Protein AF-A0A4Y2H1H8-F1 (afdb_monomer)

InterPro domains:
  IPR001584 Integrase, catalytic core [PS50994] (1-83)
  IPR012337 Ribonuclease H-like superfamily [SSF53098] (6-80)
  IPR036397 Ribonuclease H superfamily [G3DSA:3.30.420.10] (1-83)

Mean predicted aligned error: 9.68 Å

pLDDT: mean 73.78, std 13.63, range [43.75, 92.06]

Foldseek 3Di:
DDDPLLVVVLVCCCVPPCVPPNQALEDADAPPPSCVDPVVVVSCVVSNRPHDDPPHDPVVVVVVVVVVVVVVVVVVVVVVPPD

Sequence (83 aa):
MVDQEATTRTQAFLQEWVSRFGVPEVITTDRGTNFQSHLFHNLANLLGTYKNRITAYNPKENDMIERAHRQIKAALMAHCTAD

Secondary structure (DSSP, 8-state):
--SHHHHHHHHHIIIIIIHHH---S-----S-TTTSSHHHHHHHHHTT-------S--HHHHHHHHHHHHHHHHHHHHHHS--

Nearest PDB structures (foldseek):
  1czb-assembly1_A-2  TM=7.825E-01  e=7.831E-02  Avian sarcoma virus
  5ejk-assembly1_D  TM=7.704E-01  e=1.024E-01  Rous sarcoma virus - Prague C
  3o4n-assembly1_B  TM=7.112E-01  e=9.579E-02  Rous sarcoma virus
  3o4n-assembly1_A  TM=7.815E-01  e=1.875E-01  Rous sarcoma virus
  1cxq-assembly1_A-2  TM=6.509E-01  e=3.000E-01  Avian sarcoma virus

Solvent-accessible surface area (backbone atoms only — not comparable to full-atom values): 5028 Å² total; per-residue (Å²): 140,77,62,64,69,32,51,52,50,48,49,49,44,47,67,61,42,34,70,72,75,44,79,58,62,63,75,83,70,71,89,50,70,51,69,66,28,70,65,44,50,51,48,38,58,73,70,64,30,48,77,72,58,85,56,77,80,50,66,71,62,50,50,52,53,52,51,51,53,51,51,53,50,51,54,52,49,65,66,67,67,76,120

Organism: Araneus ventricosus (NCBI:txid182803)

Radius of gyration: 15.29 Å; Cα contacts (8 Å, |Δi|>4): 53; chains: 1; bounding box: 32×29×40 Å

Structure (mmCIF, N/CA/C/O backbone):
data_AF-A0A4Y2H1H8-F1
#
_entry.id   AF-A0A4Y2H1H8-F1
#
loop_
_atom_site.group_PDB
_atom_site.id
_atom_site.type_symbol
_atom_site.label_atom_id
_atom_site.label_alt_id
_atom_site.label_comp_id
_atom_site.label_asym_id
_atom_site.label_entity_id
_atom_site.label_seq_id
_atom_site.pdbx_PDB_ins_code
_atom_site.Cartn_x
_atom_site.Cartn_y
_atom_site.Cartn_z
_atom_site.occupancy
_atom_site.B_iso_or_equiv
_atom_site.auth_seq_id
_atom_site.auth_comp_id
_atom_site.auth_asym_id
_atom_site.auth_atom_id
_atom_site.pdbx_PDB_model_num
ATOM 1 N N . MET A 1 1 ? 13.693 9.858 14.341 1.00 44.22 1 MET A N 1
ATOM 2 C CA . MET A 1 1 ? 13.206 10.295 13.017 1.00 44.22 1 MET A CA 1
ATOM 3 C C . MET A 1 1 ? 11.916 9.532 12.759 1.00 44.22 1 MET A C 1
ATOM 5 O O . MET A 1 1 ? 11.979 8.354 12.446 1.00 44.22 1 MET A O 1
ATOM 9 N N . VAL A 1 2 ? 10.779 10.130 13.118 1.00 49.53 2 VAL A N 1
ATOM 10 C CA . VAL A 1 2 ? 9.492 9.445 13.350 1.00 49.53 2 VAL A CA 1
ATOM 11 C C . VAL A 1 2 ? 8.502 9.810 12.231 1.00 49.53 2 VAL A C 1
ATOM 13 O O . VAL A 1 2 ? 8.456 10.961 11.811 1.00 49.53 2 VAL A O 1
ATOM 16 N N . ASP A 1 3 ? 7.765 8.811 11.741 1.00 56.81 3 ASP A N 1
ATOM 17 C CA . ASP A 1 3 ? 6.507 8.853 10.962 1.00 56.81 3 ASP A CA 1
ATOM 18 C C . ASP A 1 3 ? 6.376 9.587 9.612 1.00 56.81 3 ASP A C 1
ATOM 20 O O . ASP A 1 3 ? 5.371 9.371 8.930 1.00 56.81 3 ASP A O 1
ATOM 24 N N . GLN A 1 4 ? 7.340 10.394 9.152 1.00 59.78 4 GLN A N 1
ATOM 25 C CA . GLN A 1 4 ? 7.173 11.142 7.887 1.00 59.78 4 GLN A CA 1
ATOM 26 C C . GLN A 1 4 ? 6.903 10.215 6.679 1.00 59.78 4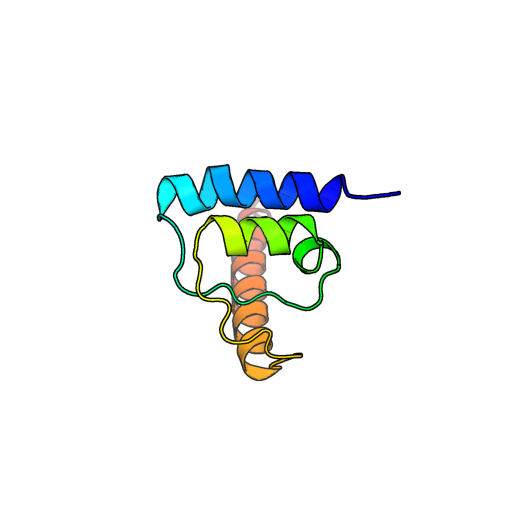 GLN A C 1
ATOM 28 O O . GLN A 1 4 ? 6.049 10.487 5.830 1.00 59.78 4 GLN A O 1
ATOM 33 N N . GLU A 1 5 ? 7.604 9.082 6.620 1.00 71.50 5 GLU A N 1
ATOM 34 C CA . GLU A 1 5 ? 7.510 8.123 5.514 1.00 71.50 5 GLU A CA 1
ATOM 35 C C . GLU A 1 5 ? 6.219 7.279 5.575 1.00 71.50 5 GLU A C 1
ATOM 37 O O . GLU A 1 5 ? 5.609 6.987 4.544 1.00 71.50 5 GLU A O 1
ATOM 42 N N . ALA A 1 6 ? 5.759 6.939 6.783 1.00 70.56 6 ALA A N 1
ATOM 43 C CA . ALA A 1 6 ? 4.496 6.241 7.016 1.00 70.56 6 ALA A CA 1
ATOM 44 C C . ALA A 1 6 ? 3.285 7.126 6.682 1.00 70.56 6 ALA A C 1
ATOM 46 O O . ALA A 1 6 ? 2.339 6.665 6.038 1.00 70.56 6 ALA A O 1
ATOM 47 N N . THR A 1 7 ? 3.343 8.412 7.041 1.00 75.69 7 THR A N 1
ATOM 48 C CA . THR A 1 7 ? 2.311 9.406 6.703 1.00 75.69 7 THR A CA 1
ATOM 49 C C . THR A 1 7 ? 2.176 9.575 5.198 1.00 75.69 7 THR A C 1
ATOM 51 O O . THR A 1 7 ? 1.073 9.466 4.662 1.00 75.69 7 THR A O 1
ATOM 54 N N . THR A 1 8 ? 3.306 9.725 4.505 1.00 82.12 8 THR A N 1
ATOM 55 C CA . THR A 1 8 ? 3.335 9.858 3.042 1.00 82.12 8 THR A CA 1
ATOM 56 C C . THR A 1 8 ? 2.726 8.630 2.358 1.00 82.12 8 THR A C 1
ATOM 58 O O . THR A 1 8 ? 1.888 8.768 1.469 1.00 82.12 8 THR A O 1
ATOM 61 N N . ARG A 1 9 ? 3.075 7.411 2.802 1.00 77.88 9 ARG A N 1
ATOM 62 C CA . ARG A 1 9 ? 2.496 6.175 2.242 1.00 77.88 9 ARG A CA 1
ATOM 63 C C . ARG A 1 9 ? 1.004 6.025 2.528 1.00 77.88 9 ARG A C 1
ATOM 65 O O . ARG A 1 9 ? 0.263 5.594 1.653 1.00 77.88 9 ARG A O 1
ATOM 72 N N . THR A 1 10 ? 0.565 6.393 3.728 1.00 80.69 10 THR A N 1
ATOM 73 C CA . THR A 1 10 ? -0.850 6.360 4.132 1.00 80.69 10 THR A CA 1
ATOM 74 C C . THR A 1 10 ? -1.683 7.321 3.276 1.00 80.69 10 THR A C 1
ATOM 76 O O . THR A 1 10 ? -2.741 6.943 2.775 1.00 80.69 10 THR A O 1
ATOM 7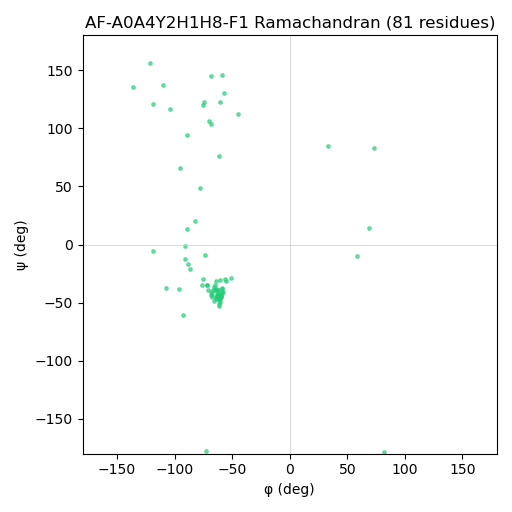9 N N . GLN A 1 11 ? -1.184 8.539 3.042 1.00 83.38 11 GLN A N 1
ATOM 80 C CA . GLN A 1 11 ? -1.830 9.511 2.156 1.00 83.38 11 GLN A CA 1
ATOM 81 C C . GLN A 1 11 ? -1.871 9.028 0.709 1.00 83.38 11 GLN A C 1
ATOM 83 O O . GLN A 1 11 ? -2.935 9.074 0.098 1.00 83.38 11 GLN A O 1
ATOM 88 N N . ALA A 1 12 ? -0.757 8.515 0.181 1.00 86.00 12 ALA A N 1
ATOM 89 C CA . ALA A 1 12 ? -0.716 7.969 -1.172 1.00 86.00 12 ALA A CA 1
ATOM 90 C C . ALA A 1 12 ? -1.707 6.807 -1.340 1.00 86.00 12 ALA A C 1
ATOM 92 O O . ALA A 1 12 ? -2.434 6.752 -2.324 1.00 86.00 12 ALA A O 1
ATOM 93 N N . PHE A 1 13 ? -1.807 5.913 -0.354 1.00 83.50 13 PHE A N 1
ATOM 94 C CA . PHE A 1 13 ? -2.776 4.820 -0.386 1.00 83.50 13 PHE A CA 1
ATOM 95 C C . PHE A 1 13 ? -4.224 5.329 -0.462 1.00 83.50 13 PHE A C 1
ATOM 97 O O . PHE A 1 13 ? -5.010 4.846 -1.275 1.00 83.50 13 PHE A O 1
ATOM 104 N N . LEU A 1 14 ? -4.578 6.344 0.328 1.00 84.56 14 LEU A N 1
ATOM 105 C CA . LEU A 1 14 ? -5.909 6.949 0.267 1.00 84.56 14 LEU A CA 1
ATOM 106 C C . LEU A 1 14 ? -6.180 7.656 -1.066 1.00 84.56 14 LEU A C 1
ATOM 108 O O . LEU A 1 14 ? -7.233 7.460 -1.672 1.00 84.56 14 LEU A O 1
ATOM 112 N N . GLN A 1 15 ? -5.236 8.485 -1.509 1.00 87.69 15 GLN A N 1
ATOM 113 C CA . GLN A 1 15 ? -5.405 9.353 -2.672 1.00 87.69 15 GLN A CA 1
ATOM 114 C C . GLN A 1 15 ? -5.323 8.605 -3.995 1.00 87.69 15 GLN A C 1
ATOM 116 O O . GLN A 1 15 ? -5.970 9.027 -4.947 1.00 87.69 15 GLN A O 1
ATOM 121 N N . GLU A 1 16 ? -4.567 7.512 -4.060 1.00 88.50 16 GLU A N 1
ATOM 122 C CA . GLU A 1 16 ? -4.335 6.782 -5.305 1.00 88.50 16 GLU A CA 1
ATOM 123 C C . GLU A 1 16 ? -5.071 5.451 -5.362 1.00 88.50 16 GLU A C 1
ATOM 125 O O . GLU A 1 16 ? -5.551 5.078 -6.426 1.00 88.50 16 GLU A O 1
ATOM 130 N N . TRP A 1 17 ? -5.183 4.717 -4.253 1.00 87.88 17 TRP A N 1
ATOM 131 C CA . TRP A 1 17 ? -5.861 3.422 -4.273 1.00 87.88 17 TRP A CA 1
ATOM 132 C C . TRP A 1 17 ? -7.335 3.557 -3.917 1.00 87.88 17 TRP A C 1
ATOM 134 O O . TRP A 1 17 ? -8.199 3.235 -4.730 1.00 87.88 17 TRP A O 1
ATOM 144 N N . VAL A 1 18 ? -7.629 4.056 -2.712 1.00 86.44 18 VAL A N 1
ATOM 145 C CA . VAL A 1 18 ? -9.004 4.086 -2.189 1.00 86.44 18 VAL A CA 1
ATOM 146 C C . VAL A 1 18 ? -9.907 4.978 -3.037 1.00 86.44 18 VAL A C 1
ATOM 148 O O . VAL A 1 18 ? -11.047 4.611 -3.308 1.00 86.44 18 VAL A O 1
ATOM 151 N N . SER A 1 19 ? -9.393 6.109 -3.519 1.00 90.00 19 SER A N 1
ATOM 152 C CA . SER A 1 19 ? -10.136 7.007 -4.411 1.00 90.00 19 SER A CA 1
ATOM 153 C C . SER A 1 19 ? -10.486 6.376 -5.770 1.00 90.00 19 SER A C 1
ATOM 155 O O . SER A 1 19 ? -11.518 6.715 -6.345 1.00 90.00 19 SER A O 1
ATOM 157 N N . ARG A 1 20 ? -9.640 5.473 -6.291 1.00 92.06 20 ARG A N 1
ATOM 158 C CA . ARG A 1 20 ? -9.766 4.900 -7.642 1.00 92.06 20 ARG A CA 1
ATOM 159 C C . ARG A 1 20 ? -10.486 3.557 -7.653 1.00 92.06 20 ARG A C 1
ATOM 161 O O . ARG A 1 20 ? -11.242 3.279 -8.578 1.00 92.06 20 ARG A O 1
ATOM 168 N N . PHE A 1 21 ? -10.233 2.726 -6.647 1.00 87.19 21 PHE A N 1
ATOM 169 C CA . PHE A 1 21 ? -10.674 1.330 -6.598 1.00 87.19 21 PHE A CA 1
ATOM 170 C C . PHE A 1 21 ? -11.599 1.031 -5.413 1.00 87.19 21 PHE A C 1
ATOM 172 O O . PHE A 1 21 ? -12.129 -0.074 -5.318 1.00 87.19 21 PHE A O 1
ATOM 179 N N . GLY A 1 22 ? -11.812 2.002 -4.521 1.00 86.69 22 GLY A N 1
ATOM 180 C CA . GLY A 1 22 ? -12.556 1.812 -3.283 1.00 86.69 22 GLY A CA 1
ATOM 181 C C . GLY A 1 22 ? -11.713 1.194 -2.167 1.00 86.69 22 GLY A C 1
ATOM 182 O O . GLY A 1 22 ? -10.510 0.949 -2.297 1.00 86.69 22 GLY A O 1
ATOM 183 N N . VAL A 1 23 ? -12.356 0.972 -1.022 1.00 85.62 23 VAL A N 1
ATOM 184 C CA . VAL A 1 23 ? -11.710 0.369 0.145 1.00 85.62 23 VAL A CA 1
ATOM 185 C C . VAL A 1 23 ? -11.516 -1.129 -0.101 1.00 85.62 23 VAL A C 1
ATOM 187 O O . VAL A 1 23 ? -12.501 -1.827 -0.340 1.00 85.62 23 VAL A O 1
ATOM 190 N N . PRO A 1 24 ? -10.281 -1.655 -0.029 1.00 81.38 24 PRO A N 1
ATOM 191 C CA . PRO A 1 24 ? -10.071 -3.089 -0.136 1.00 81.38 24 PRO A CA 1
ATOM 192 C C . PRO A 1 24 ? -10.640 -3.811 1.088 1.00 81.38 24 PRO A C 1
ATOM 194 O O . PRO A 1 24 ? -10.554 -3.319 2.215 1.00 81.38 24 PRO A O 1
ATOM 197 N N . GLU A 1 25 ? -11.168 -5.011 0.863 1.00 79.00 25 GLU A N 1
ATOM 198 C CA . GLU A 1 25 ? -11.666 -5.883 1.929 1.00 79.00 25 GLU A CA 1
ATOM 199 C C . GLU A 1 25 ? -10.519 -6.472 2.764 1.00 79.00 25 GLU A C 1
ATOM 201 O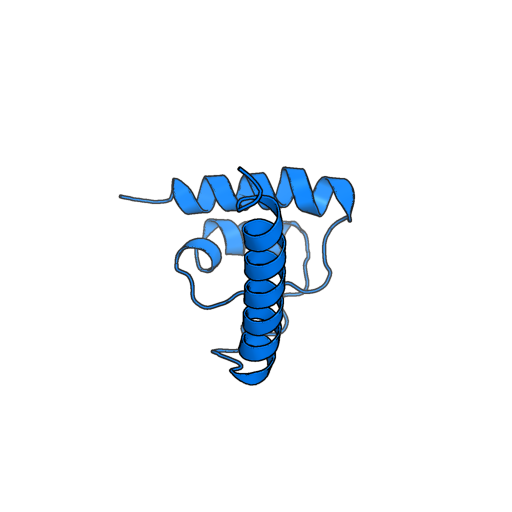 O . GLU A 1 25 ? -10.651 -6.597 3.978 1.00 79.00 25 GLU A O 1
ATOM 206 N N . VAL A 1 26 ? -9.374 -6.767 2.135 1.00 76.56 26 VAL A N 1
ATOM 207 C CA . VAL A 1 26 ? -8.171 -7.324 2.776 1.00 76.56 26 VAL A CA 1
ATOM 208 C C . VAL A 1 26 ? -6.928 -6.601 2.257 1.00 76.56 26 VAL A C 1
ATOM 210 O O . VAL A 1 26 ? -6.781 -6.391 1.054 1.00 76.56 26 VAL A O 1
ATOM 213 N N . ILE A 1 27 ? -6.010 -6.244 3.160 1.00 76.12 27 ILE A N 1
ATOM 214 C CA . ILE A 1 27 ? -4.694 -5.684 2.820 1.00 76.12 27 ILE A CA 1
ATOM 215 C C . ILE A 1 27 ? -3.609 -6.628 3.341 1.00 76.12 27 ILE A C 1
ATOM 217 O O . ILE A 1 27 ? -3.499 -6.845 4.549 1.00 76.12 27 ILE A O 1
ATOM 221 N N . THR A 1 28 ? -2.770 -7.126 2.433 1.00 73.62 28 THR A N 1
ATOM 222 C CA . THR A 1 28 ? -1.585 -7.930 2.757 1.00 73.62 28 THR A CA 1
ATOM 223 C C . THR A 1 28 ? -0.337 -7.069 2.591 1.00 73.62 28 THR A C 1
ATOM 225 O O . THR A 1 28 ? -0.039 -6.624 1.485 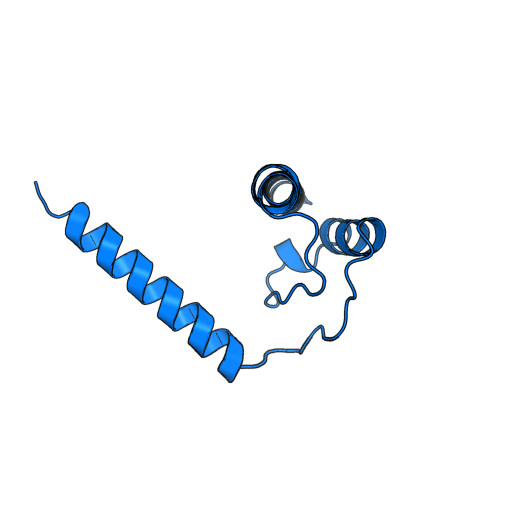1.00 73.62 28 THR A O 1
ATOM 228 N N . THR A 1 29 ? 0.402 -6.828 3.676 1.00 71.94 29 THR A N 1
ATOM 229 C CA . THR A 1 29 ? 1.678 -6.092 3.647 1.00 71.94 29 THR A CA 1
ATOM 230 C C . THR A 1 29 ? 2.815 -6.946 4.194 1.00 71.94 29 THR A C 1
ATOM 232 O O . THR A 1 29 ? 2.600 -7.856 4.998 1.00 71.94 29 THR A O 1
ATOM 235 N N . ASP A 1 30 ? 4.044 -6.627 3.800 1.00 68.56 30 ASP A N 1
ATOM 236 C CA . ASP A 1 30 ? 5.237 -7.182 4.434 1.00 68.56 30 ASP A CA 1
ATOM 237 C C . ASP A 1 30 ? 5.470 -6.581 5.840 1.00 68.56 30 ASP A C 1
ATOM 239 O O . ASP A 1 30 ? 4.679 -5.784 6.360 1.00 68.56 30 ASP A O 1
ATOM 243 N N . ARG A 1 31 ? 6.565 -6.991 6.497 1.00 61.28 31 ARG A N 1
ATOM 244 C CA . ARG A 1 31 ? 6.997 -6.428 7.788 1.00 61.28 31 ARG A CA 1
ATOM 245 C C . ARG A 1 31 ? 7.783 -5.118 7.655 1.00 61.28 31 ARG A C 1
ATOM 247 O O . ARG A 1 31 ? 8.497 -4.747 8.584 1.00 61.28 31 ARG A O 1
ATOM 254 N N . GLY A 1 32 ? 7.662 -4.408 6.535 1.00 63.53 32 GLY A N 1
ATOM 255 C CA . GLY A 1 32 ? 8.244 -3.085 6.382 1.00 63.53 32 GLY A CA 1
ATOM 256 C C . GLY A 1 32 ? 7.727 -2.148 7.473 1.00 63.53 32 GLY A C 1
ATOM 257 O O . GLY A 1 32 ? 6.521 -2.032 7.694 1.00 63.53 32 GLY A O 1
ATOM 258 N N . THR A 1 33 ? 8.641 -1.453 8.151 1.00 62.19 33 THR A N 1
ATOM 259 C CA . THR A 1 33 ? 8.351 -0.509 9.250 1.00 62.19 33 THR A CA 1
ATOM 260 C C . THR A 1 33 ? 7.279 0.521 8.890 1.00 62.19 33 THR A C 1
ATOM 262 O O . THR A 1 33 ? 6.505 0.951 9.740 1.00 62.19 33 THR A O 1
ATOM 265 N N . ASN A 1 34 ? 7.178 0.859 7.609 1.00 65.06 34 ASN A N 1
ATOM 266 C CA . ASN A 1 34 ? 6.219 1.817 7.079 1.00 65.06 34 ASN A CA 1
ATOM 267 C C . ASN A 1 34 ? 4.766 1.307 7.064 1.00 65.06 34 ASN A C 1
ATOM 269 O O . ASN A 1 34 ? 3.848 2.079 7.347 1.00 65.06 34 ASN A O 1
ATOM 273 N N . PHE A 1 35 ? 4.556 0.012 6.813 1.00 60.75 35 PHE A N 1
ATOM 274 C CA . PHE A 1 35 ? 3.233 -0.631 6.822 1.00 60.75 35 PHE A CA 1
ATOM 275 C C . PHE A 1 35 ? 2.855 -1.204 8.195 1.00 60.75 35 PHE A C 1
ATOM 277 O O . PHE A 1 35 ? 1.694 -1.522 8.444 1.00 60.75 35 PHE A O 1
ATOM 284 N N . GLN A 1 36 ? 3.826 -1.291 9.109 1.00 61.81 36 GLN A N 1
ATOM 285 C CA . GLN A 1 36 ? 3.612 -1.643 10.515 1.00 61.81 36 GLN A CA 1
ATOM 286 C C . GLN A 1 36 ? 3.379 -0.436 11.430 1.00 61.81 36 GLN A C 1
ATOM 288 O O . GLN A 1 36 ? 3.165 -0.616 12.629 1.00 61.81 36 GLN A O 1
ATOM 293 N N . SER A 1 37 ? 3.418 0.784 10.893 1.00 70.38 37 SER A N 1
ATOM 294 C CA . SER A 1 37 ? 3.174 1.993 11.675 1.00 70.38 37 SER A CA 1
ATOM 295 C C . SER A 1 37 ? 1.783 1.970 12.321 1.00 70.38 37 SER A C 1
ATOM 297 O O . SER A 1 37 ? 0.801 1.486 11.745 1.00 70.38 37 SER A O 1
ATOM 299 N N . HIS A 1 38 ? 1.683 2.543 13.523 1.00 7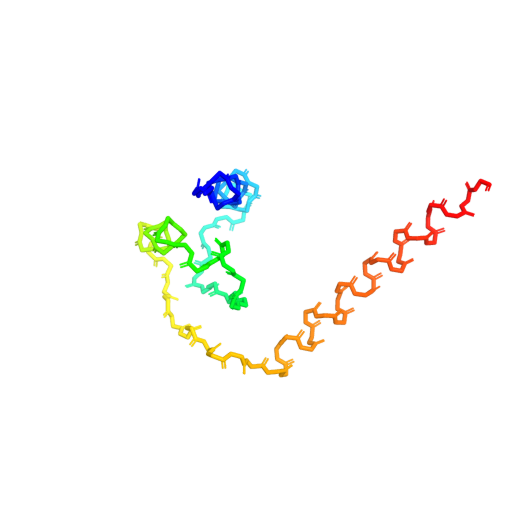3.00 38 HIS A N 1
ATOM 300 C CA . HIS A 1 38 ? 0.395 2.744 14.191 1.00 73.00 38 HIS A CA 1
ATOM 301 C C . HIS A 1 38 ? -0.582 3.533 13.310 1.00 73.00 38 HIS A C 1
ATOM 303 O O . HIS A 1 38 ? -1.783 3.275 13.340 1.00 73.00 38 HIS A O 1
ATOM 309 N N . LEU A 1 39 ? -0.065 4.436 12.473 1.00 77.19 39 LEU A N 1
ATOM 310 C CA . LEU A 1 39 ? -0.850 5.202 11.518 1.00 77.19 39 LEU A CA 1
ATOM 311 C C . LEU A 1 39 ? -1.560 4.309 10.492 1.00 77.19 39 LEU A C 1
ATOM 313 O O . LEU A 1 39 ? -2.781 4.381 10.359 1.00 77.19 39 LEU A O 1
ATOM 317 N N . PHE A 1 40 ? -0.822 3.429 9.812 1.00 75.75 40 PHE A N 1
ATOM 318 C CA . PHE A 1 40 ? -1.408 2.523 8.822 1.00 75.75 40 PHE A CA 1
ATOM 319 C C . PHE A 1 40 ? -2.377 1.532 9.481 1.00 75.75 40 PHE A C 1
ATOM 321 O O . PHE A 1 40 ? -3.431 1.204 8.934 1.00 75.75 40 PHE A O 1
ATOM 328 N N . HIS A 1 41 ? -2.060 1.107 10.709 1.00 76.44 41 HIS A N 1
ATOM 329 C CA . HIS A 1 41 ? -2.946 0.263 11.500 1.00 76.44 41 HIS A CA 1
ATOM 330 C C . HIS A 1 41 ? -4.291 0.946 11.783 1.00 76.44 41 HIS A C 1
ATOM 332 O O . HIS A 1 41 ? -5.336 0.332 11.561 1.00 76.44 41 HIS A O 1
ATOM 338 N N . ASN A 1 42 ? -4.260 2.191 12.261 1.00 79.69 42 ASN A N 1
ATOM 339 C CA . ASN A 1 42 ? -5.455 2.968 12.583 1.00 79.69 42 ASN A CA 1
ATOM 340 C C . ASN A 1 42 ? -6.272 3.285 11.329 1.00 79.69 42 ASN A C 1
ATOM 342 O O . ASN A 1 42 ? -7.499 3.228 11.379 1.00 79.69 42 ASN A O 1
ATOM 346 N N . LEU A 1 43 ? -5.604 3.546 10.201 1.00 80.00 43 LEU A N 1
ATOM 347 C CA . LEU A 1 43 ? -6.276 3.753 8.925 1.00 80.00 43 LEU A CA 1
ATOM 348 C C . LEU A 1 43 ? -7.070 2.515 8.496 1.00 80.00 43 LEU A C 1
ATOM 350 O O . LEU A 1 43 ? -8.252 2.630 8.185 1.00 80.00 43 LEU A O 1
ATOM 354 N N . ALA A 1 44 ? -6.445 1.336 8.497 1.00 77.44 44 ALA A N 1
ATOM 355 C CA . ALA A 1 44 ? -7.118 0.101 8.094 1.00 77.44 44 ALA A CA 1
ATOM 356 C C . ALA A 1 44 ? -8.357 -0.187 8.962 1.00 77.44 44 ALA A C 1
ATOM 358 O O . ALA A 1 44 ? -9.385 -0.617 8.444 1.00 77.44 44 ALA A O 1
ATOM 359 N N . ASN A 1 45 ? -8.281 0.116 10.264 1.00 79.50 45 ASN A N 1
ATOM 360 C CA . ASN A 1 45 ? -9.420 -0.011 11.173 1.00 79.50 45 ASN A CA 1
ATOM 361 C C . ASN A 1 45 ? -10.534 0.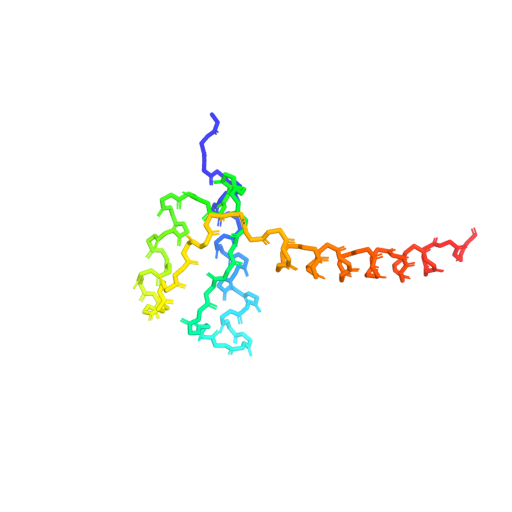999 10.842 1.00 79.50 45 ASN A C 1
ATOM 363 O O . ASN A 1 45 ? -11.702 0.622 10.835 1.00 79.50 45 ASN A O 1
ATOM 367 N N . LEU A 1 46 ? -10.188 2.259 10.546 1.00 79.94 46 LEU A N 1
ATOM 368 C CA . LEU A 1 46 ? -11.157 3.2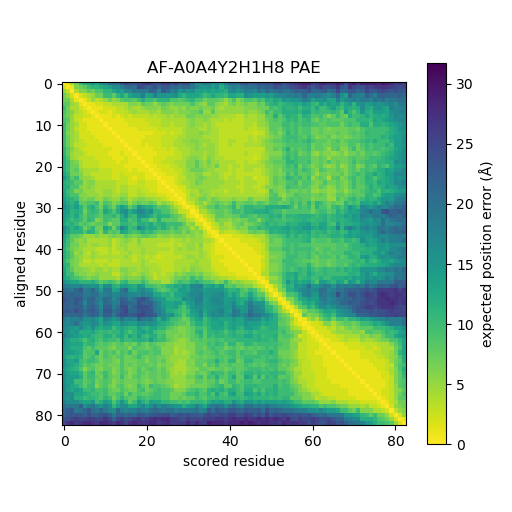99 10.174 1.00 79.94 46 LEU A CA 1
ATOM 369 C C . LEU A 1 46 ? -11.902 2.954 8.881 1.00 79.94 46 LEU A C 1
ATOM 371 O O . LEU A 1 46 ? -13.100 3.197 8.775 1.00 79.94 46 LEU A O 1
ATOM 375 N N . LEU A 1 47 ? -11.195 2.385 7.907 1.00 79.88 47 LEU A N 1
ATOM 376 C CA . LEU A 1 47 ? -11.775 1.995 6.625 1.00 79.88 47 LEU A CA 1
ATOM 377 C C . LEU A 1 47 ? -12.661 0.742 6.728 1.00 79.88 47 LEU A C 1
ATOM 379 O O . LEU A 1 47 ? -13.346 0.406 5.769 1.00 79.88 47 LEU A O 1
ATOM 383 N N . GLY A 1 48 ? -12.666 0.047 7.870 1.00 74.06 48 GLY A N 1
ATOM 384 C CA . GLY A 1 48 ? -13.413 -1.201 8.034 1.00 74.06 48 GLY A CA 1
ATOM 385 C C . GLY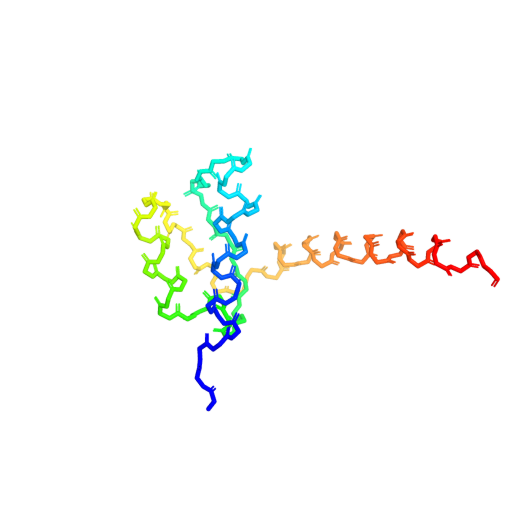 A 1 48 ? -12.845 -2.358 7.207 1.00 74.06 48 GLY A C 1
ATOM 386 O O . GLY A 1 48 ? -13.508 -3.380 7.049 1.00 74.06 48 GLY A O 1
ATOM 387 N N . THR A 1 49 ? -11.623 -2.214 6.687 1.00 73.69 49 THR A N 1
ATOM 388 C CA . THR A 1 49 ? -10.911 -3.283 5.990 1.00 73.69 49 THR A CA 1
ATOM 389 C C . THR A 1 49 ? -10.710 -4.444 6.956 1.00 73.69 49 THR A C 1
ATOM 391 O O . THR A 1 49 ? -10.110 -4.290 8.027 1.00 73.69 49 THR A O 1
ATOM 394 N N . TYR A 1 50 ? -11.209 -5.623 6.586 1.00 58.31 50 TYR A N 1
ATOM 395 C CA . TYR A 1 50 ? -11.112 -6.808 7.415 1.00 58.31 50 TYR A CA 1
ATOM 396 C C . TYR A 1 50 ? -9.655 -7.262 7.451 1.00 58.31 50 TYR A C 1
ATOM 398 O O . TYR A 1 50 ? -9.081 -7.797 6.503 1.00 58.31 50 TYR A O 1
ATOM 406 N N . LYS A 1 51 ? -9.031 -7.015 8.598 1.00 56.94 51 LYS A N 1
ATOM 407 C CA . LYS A 1 51 ? -7.628 -7.305 8.874 1.00 56.94 51 LYS A CA 1
ATOM 408 C C . LYS A 1 51 ? -7.426 -8.789 9.173 1.00 56.94 51 LYS A C 1
ATOM 410 O O . LYS A 1 51 ? -6.823 -9.154 10.180 1.00 56.94 51 LYS A O 1
ATOM 415 N N . ASN A 1 52 ? -7.969 -9.668 8.335 1.00 44.75 52 ASN A N 1
ATOM 416 C CA . ASN A 1 52 ? -7.655 -11.078 8.454 1.00 44.75 52 ASN A CA 1
ATOM 417 C C . ASN A 1 52 ? -6.252 -11.270 7.901 1.00 44.75 52 ASN A C 1
ATOM 419 O O . ASN A 1 52 ? -5.998 -11.003 6.731 1.00 44.75 52 ASN A O 1
ATOM 423 N N . ARG A 1 53 ? -5.358 -11.761 8.756 1.00 45.94 53 ARG A N 1
ATOM 424 C CA . ARG A 1 53 ? -3.986 -12.130 8.411 1.00 45.94 53 ARG A CA 1
ATOM 425 C C . ARG A 1 53 ? -3.036 -10.952 8.157 1.00 45.94 53 ARG A C 1
ATOM 427 O O . ARG A 1 53 ? -2.564 -10.687 7.058 1.00 45.94 53 ARG A O 1
ATOM 434 N N . ILE A 1 54 ? -2.519 -10.432 9.268 1.00 49.16 54 ILE A N 1
ATOM 435 C CA . ILE A 1 54 ? -1.067 -10.239 9.381 1.00 49.16 54 ILE A CA 1
ATOM 436 C C . ILE A 1 54 ? -0.449 -11.644 9.275 1.00 49.16 54 ILE A C 1
ATOM 438 O O . ILE A 1 54 ? -0.119 -12.262 10.288 1.00 49.16 54 ILE A O 1
ATOM 442 N N . THR A 1 55 ? -0.370 -12.230 8.076 1.00 43.75 55 THR A N 1
ATOM 443 C CA . THR A 1 55 ? 0.432 -13.440 7.917 1.00 43.75 55 THR A CA 1
ATOM 444 C C . THR A 1 55 ? 1.865 -12.984 8.093 1.00 43.75 55 THR A C 1
ATOM 446 O O . THR A 1 55 ? 2.440 -12.320 7.235 1.00 43.75 55 THR A O 1
ATOM 449 N N . ALA A 1 56 ? 2.425 -13.279 9.263 1.00 46.19 56 ALA A N 1
ATOM 450 C CA . ALA A 1 56 ? 3.856 -13.265 9.469 1.00 46.19 56 ALA A CA 1
ATOM 451 C C . ALA A 1 56 ? 4.499 -13.967 8.271 1.00 46.19 56 ALA A C 1
ATOM 453 O O . ALA A 1 56 ? 4.250 -15.153 8.108 1.00 46.19 56 ALA A O 1
ATOM 454 N N . TYR A 1 57 ? 5.233 -13.215 7.442 1.00 50.94 57 TYR A N 1
ATOM 455 C CA . TYR A 1 57 ? 6.072 -13.708 6.348 1.00 50.94 57 TYR A CA 1
ATOM 456 C C . TYR A 1 57 ? 5.501 -14.969 5.673 1.00 50.94 57 TYR A C 1
ATOM 458 O O . TYR A 1 57 ? 5.856 -16.084 6.049 1.00 50.94 57 TYR A O 1
ATOM 466 N N . ASN A 1 58 ? 4.595 -14.809 4.700 1.00 61.22 58 ASN A N 1
ATOM 467 C CA . ASN A 1 58 ? 4.256 -15.913 3.803 1.00 61.22 58 ASN A CA 1
ATOM 468 C C . ASN A 1 58 ? 5.218 -15.872 2.604 1.00 61.22 58 ASN A C 1
ATOM 470 O O . ASN A 1 58 ? 4.944 -15.136 1.652 1.00 61.22 58 ASN A O 1
ATOM 474 N N . PRO A 1 59 ? 6.339 -16.624 2.621 1.00 64.44 59 PRO A N 1
ATOM 475 C CA . PRO A 1 59 ? 7.331 -16.558 1.554 1.00 64.44 59 PRO A CA 1
ATOM 476 C C . PRO A 1 59 ? 6.726 -16.844 0.178 1.00 64.44 59 PRO A C 1
ATOM 478 O O . PRO A 1 59 ? 7.145 -16.234 -0.789 1.00 64.44 59 PRO A O 1
ATOM 481 N N . LYS A 1 60 ? 5.666 -17.659 0.078 1.00 71.50 60 LYS A N 1
ATOM 482 C CA . LYS A 1 60 ? 5.008 -17.939 -1.210 1.00 71.50 60 LYS A CA 1
ATOM 483 C C . LYS A 1 60 ? 4.263 -16.739 -1.801 1.00 71.50 60 LYS A C 1
ATOM 485 O O . LYS A 1 60 ? 4.343 -16.508 -3.002 1.00 71.50 60 LYS A O 1
ATOM 490 N N . GLU A 1 61 ? 3.521 -15.994 -0.984 1.00 66.56 61 GLU A N 1
ATOM 491 C CA . GLU A 1 61 ? 2.816 -14.788 -1.451 1.00 66.56 61 GLU A CA 1
ATOM 492 C C . GLU A 1 61 ? 3.812 -13.666 -1.751 1.00 66.56 61 GLU A C 1
ATOM 494 O O . GLU A 1 61 ? 3.696 -12.987 -2.771 1.00 66.56 61 GLU A O 1
ATOM 499 N N . ASN A 1 62 ? 4.841 -13.529 -0.911 1.00 71.25 62 ASN A N 1
ATOM 500 C CA . ASN A 1 62 ? 5.902 -12.560 -1.138 1.00 71.25 62 ASN A CA 1
ATOM 501 C C . ASN A 1 62 ? 6.704 -12.885 -2.409 1.00 71.25 62 ASN A C 1
ATOM 503 O O . ASN A 1 62 ? 6.975 -11.987 -3.197 1.00 71.25 62 ASN A O 1
ATOM 507 N N . ASP A 1 63 ? 6.980 -14.163 -2.687 1.00 78.06 63 ASP A N 1
ATOM 508 C CA . ASP A 1 63 ? 7.632 -14.605 -3.925 1.00 78.06 63 ASP A CA 1
ATOM 509 C C . ASP A 1 63 ? 6.844 -14.194 -5.174 1.00 78.06 63 ASP A C 1
ATOM 511 O O . ASP A 1 63 ? 7.433 -13.844 -6.200 1.00 78.06 63 ASP A O 1
ATOM 515 N N . MET A 1 64 ? 5.509 -14.245 -5.121 1.00 81.19 64 MET A N 1
ATOM 516 C CA . MET A 1 64 ? 4.663 -13.814 -6.237 1.00 81.19 64 MET A CA 1
ATOM 517 C C . MET A 1 64 ? 4.759 -12.303 -6.459 1.00 81.19 64 MET A C 1
ATOM 519 O O . MET A 1 64 ? 4.945 -11.864 -7.596 1.00 81.19 64 MET A O 1
ATOM 523 N N . ILE A 1 65 ? 4.693 -11.517 -5.382 1.00 80.62 65 ILE A N 1
ATOM 524 C CA . ILE A 1 65 ? 4.837 -10.057 -5.433 1.00 80.62 65 ILE A CA 1
ATOM 525 C C . ILE A 1 65 ? 6.241 -9.675 -5.927 1.00 80.62 65 ILE A C 1
ATOM 527 O O . ILE A 1 65 ? 6.383 -8.843 -6.822 1.00 80.62 65 ILE A O 1
ATOM 531 N N . GLU A 1 66 ? 7.290 -10.331 -5.431 1.00 83.75 66 GLU A N 1
ATOM 532 C CA . GLU A 1 66 ? 8.667 -10.110 -5.873 1.00 83.75 66 GLU A CA 1
ATOM 533 C C . GLU A 1 66 ? 8.868 -10.443 -7.355 1.00 83.75 66 GLU A C 1
ATOM 535 O O . GLU A 1 66 ? 9.568 -9.716 -8.066 1.00 83.75 66 GLU A O 1
ATOM 540 N N . ARG A 1 67 ? 8.240 -11.516 -7.858 1.00 88.31 67 ARG A N 1
ATOM 541 C CA . ARG A 1 67 ? 8.251 -11.842 -9.293 1.00 88.31 67 ARG A CA 1
ATOM 542 C C . ARG A 1 67 ? 7.584 -10.746 -10.119 1.00 88.31 67 ARG A C 1
ATOM 544 O O . ARG A 1 67 ? 8.171 -10.332 -11.119 1.00 88.31 67 ARG A O 1
ATOM 551 N N . ALA A 1 68 ? 6.425 -10.247 -9.690 1.00 85.75 68 ALA A N 1
ATOM 552 C CA . ALA A 1 68 ? 5.743 -9.145 -10.364 1.00 85.75 68 ALA A CA 1
ATOM 553 C C . ALA A 1 68 ? 6.608 -7.872 -10.367 1.00 85.75 68 ALA A C 1
ATOM 555 O O . ALA A 1 68 ? 6.809 -7.258 -11.415 1.00 85.75 68 ALA A O 1
ATOM 556 N N . HIS A 1 69 ? 7.225 -7.527 -9.232 1.00 86.25 69 HIS A N 1
ATOM 557 C CA . HIS A 1 69 ? 8.157 -6.402 -9.142 1.00 86.25 69 HIS A CA 1
ATOM 558 C C . HIS A 1 69 ? 9.347 -6.548 -10.101 1.00 86.25 69 HIS A C 1
ATOM 560 O O . HIS A 1 69 ? 9.734 -5.571 -10.744 1.00 86.25 69 HIS A O 1
ATOM 566 N N . ARG A 1 70 ? 9.930 -7.749 -10.231 1.00 90.94 70 ARG A N 1
ATOM 567 C CA . ARG A 1 70 ? 11.018 -8.004 -11.192 1.00 90.94 70 ARG A CA 1
ATOM 568 C C . ARG A 1 70 ? 10.566 -7.805 -12.637 1.00 90.94 70 ARG A C 1
ATOM 570 O O . ARG A 1 70 ? 11.306 -7.201 -13.406 1.00 90.94 70 ARG A O 1
ATOM 577 N N . GLN A 1 71 ? 9.370 -8.270 -12.994 1.00 90.88 71 GLN A N 1
ATOM 578 C CA . GLN A 1 71 ? 8.825 -8.093 -14.342 1.00 90.88 71 GLN A CA 1
ATOM 579 C C . GLN A 1 71 ? 8.590 -6.617 -14.674 1.00 90.88 71 GLN A C 1
ATOM 581 O O . GLN A 1 71 ? 9.017 -6.164 -15.733 1.00 90.88 71 GLN A O 1
ATOM 586 N N . ILE A 1 72 ? 7.996 -5.851 -13.754 1.00 88.75 72 ILE A N 1
ATOM 587 C CA . ILE A 1 72 ? 7.780 -4.408 -13.937 1.00 88.75 72 ILE A CA 1
ATOM 588 C C . ILE A 1 72 ? 9.119 -3.686 -14.113 1.00 88.75 72 ILE A C 1
ATOM 590 O O . ILE A 1 72 ? 9.279 -2.909 -15.050 1.00 88.75 72 ILE A O 1
ATOM 594 N N . LYS A 1 73 ? 10.114 -3.980 -13.264 1.00 90.19 73 LYS A N 1
ATOM 595 C CA . LYS A 1 73 ? 11.460 -3.399 -13.394 1.00 90.19 73 LYS A CA 1
ATOM 596 C C . LYS A 1 73 ? 12.100 -3.740 -14.736 1.00 90.19 73 LYS A C 1
ATOM 598 O O . LYS A 1 73 ? 12.658 -2.853 -15.366 1.00 90.19 73 LYS A O 1
ATOM 603 N N . ALA A 1 74 ? 12.009 -4.993 -15.181 1.00 91.88 74 ALA A N 1
ATOM 604 C CA . ALA A 1 74 ? 12.561 -5.410 -16.467 1.00 91.88 74 ALA A CA 1
ATOM 605 C C . ALA A 1 74 ? 11.900 -4.670 -17.641 1.00 91.88 74 ALA A C 1
ATOM 607 O O . ALA A 1 74 ? 12.608 -4.193 -18.523 1.00 91.88 74 ALA A O 1
ATOM 608 N N . ALA A 1 75 ? 10.572 -4.516 -17.621 1.00 90.50 75 ALA A N 1
ATOM 609 C CA . ALA A 1 75 ? 9.844 -3.760 -18.637 1.00 90.50 75 ALA A CA 1
ATOM 610 C C . ALA A 1 75 ? 10.255 -2.278 -18.653 1.00 90.50 75 ALA A C 1
ATOM 612 O O . ALA A 1 75 ? 10.555 -1.735 -19.711 1.00 90.50 75 ALA A O 1
ATOM 613 N N . LEU A 1 76 ? 10.342 -1.638 -17.483 1.00 89.88 76 LEU A N 1
ATOM 614 C CA . LEU A 1 76 ? 10.792 -0.247 -17.376 1.00 89.88 76 LEU A CA 1
ATOM 615 C C . LEU A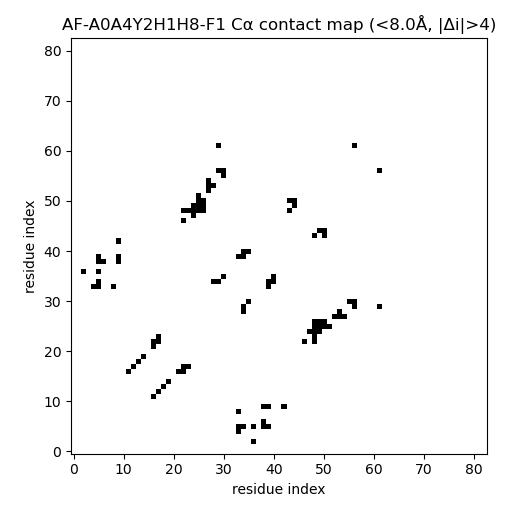 1 76 ? 12.237 -0.073 -17.864 1.00 89.88 76 LEU A C 1
ATOM 617 O O . LEU A 1 76 ? 12.515 0.854 -18.615 1.00 89.88 76 LEU A O 1
ATOM 621 N N . MET A 1 77 ? 13.144 -0.985 -17.497 1.00 90.88 77 MET A N 1
ATOM 622 C CA . MET A 1 77 ? 14.538 -0.954 -17.956 1.00 90.88 77 MET A CA 1
ATOM 623 C C . MET A 1 77 ? 14.640 -1.105 -19.473 1.00 90.88 77 MET A C 1
ATOM 625 O O . MET A 1 77 ? 15.374 -0.347 -20.094 1.00 90.88 77 MET A O 1
ATOM 629 N N . ALA A 1 78 ? 13.874 -2.020 -20.074 1.00 87.31 78 ALA A N 1
ATOM 630 C CA . ALA A 1 78 ? 13.852 -2.202 -21.524 1.00 87.31 78 ALA A CA 1
ATOM 631 C C . ALA A 1 78 ? 13.388 -0.939 -22.274 1.00 87.31 78 ALA A C 1
ATOM 633 O O . ALA A 1 78 ? 13.831 -0.695 -23.393 1.00 87.31 78 ALA A O 1
ATOM 634 N N . HIS A 1 79 ? 12.526 -0.127 -21.655 1.00 74.56 79 HIS A N 1
ATOM 635 C CA . HIS A 1 79 ? 12.073 1.151 -22.208 1.00 74.56 79 HIS A CA 1
ATOM 636 C C . HIS A 1 79 ? 13.000 2.335 -21.884 1.00 74.56 79 HIS A C 1
ATOM 638 O O . HIS A 1 79 ? 12.971 3.322 -22.610 1.00 74.56 79 HIS A O 1
ATOM 644 N N . CYS A 1 80 ? 13.832 2.245 -20.841 1.00 67.69 80 CYS A N 1
ATOM 645 C CA . CYS A 1 80 ? 14.835 3.261 -20.500 1.00 67.69 80 CYS A CA 1
ATOM 646 C C . CYS A 1 80 ? 16.191 3.062 -21.196 1.00 67.69 80 CYS A C 1
ATOM 648 O O . CYS A 1 80 ? 16.982 3.994 -21.214 1.00 67.69 80 CYS A O 1
ATOM 650 N N . THR A 1 81 ? 16.486 1.881 -21.752 1.00 59.03 81 THR A N 1
ATOM 651 C CA . THR A 1 81 ? 17.730 1.620 -22.509 1.00 59.03 81 THR A CA 1
ATOM 652 C C . THR A 1 81 ? 17.617 1.934 -24.005 1.00 59.03 81 THR A C 1
ATOM 654 O O . THR A 1 81 ? 18.457 1.495 -24.785 1.00 59.03 81 THR A O 1
ATOM 657 N N . ALA A 1 82 ? 16.568 2.644 -24.422 1.00 53.59 82 ALA A N 1
ATOM 658 C CA . ALA A 1 82 ? 16.433 3.179 -25.771 1.00 53.59 82 ALA A CA 1
ATOM 659 C C . ALA A 1 82 ? 16.915 4.638 -25.797 1.00 53.59 82 ALA A C 1
ATOM 661 O O . ALA A 1 82 ? 16.105 5.537 -25.974 1.00 53.59 82 ALA A O 1
ATOM 662 N N . ASP A 1 83 ? 18.215 4.832 -25.564 1.00 45.34 83 ASP A N 1
ATOM 663 C CA . ASP A 1 83 ? 19.009 6.009 -25.950 1.00 45.34 83 ASP A CA 1
ATOM 664 C C . ASP A 1 83 ? 20.478 5.583 -26.112 1.00 45.34 83 ASP A C 1
ATOM 666 O O . ASP A 1 83 ? 21.033 4.975 -25.163 1.00 45.34 83 ASP A O 1
#